Protein AF-J9FMT2-F1 (afdb_monomer_lite)

Radius of gyration: 14.04 Å; chains: 1; bounding box: 33×30×41 Å

Structure (mmCIF, N/CA/C/O backbone):
data_AF-J9FMT2-F1
#
_entry.id   AF-J9FMT2-F1
#
loop_
_atom_site.group_PDB
_atom_site.id
_atom_site.type_symbol
_atom_site.label_atom_id
_atom_site.label_alt_id
_atom_site.label_comp_id
_atom_site.label_asym_id
_atom_site.label_entity_id
_atom_site.label_seq_id
_atom_site.pdbx_PDB_ins_code
_atom_site.Cartn_x
_atom_site.Cartn_y
_atom_site.Cartn_z
_atom_site.occupancy
_atom_site.B_iso_or_equiv
_atom_site.auth_seq_id
_atom_site.auth_comp_id
_atom_site.auth_asym_id
_atom_site.auth_atom_id
_atom_site.pdbx_PDB_model_num
ATOM 1 N N . MET A 1 1 ? -3.637 10.161 -4.358 1.00 80.00 1 MET A N 1
ATOM 2 C CA . MET A 1 1 ? -4.781 9.265 -4.064 1.00 80.00 1 MET A CA 1
ATOM 3 C C . MET A 1 1 ? -5.706 9.170 -5.275 1.00 80.00 1 MET A C 1
ATOM 5 O O . MET A 1 1 ? -6.105 10.208 -5.791 1.00 80.00 1 MET A O 1
ATOM 9 N N . THR A 1 2 ? -6.035 7.961 -5.744 1.00 90.62 2 THR A N 1
ATOM 10 C CA . THR A 1 2 ? -7.078 7.757 -6.772 1.00 90.62 2 THR A CA 1
ATOM 11 C C . THR A 1 2 ? -8.428 7.502 -6.098 1.00 90.62 2 THR A C 1
ATOM 13 O O . THR A 1 2 ? -8.467 6.961 -4.995 1.00 90.62 2 THR A O 1
ATOM 16 N N . ARG A 1 3 ? -9.546 7.816 -6.768 1.00 93.19 3 ARG A N 1
ATOM 17 C CA . ARG A 1 3 ? -10.895 7.554 -6.229 1.00 93.19 3 ARG A CA 1
ATOM 18 C C . ARG A 1 3 ? -11.123 6.075 -5.891 1.00 93.19 3 ARG A C 1
ATOM 20 O O . ARG A 1 3 ? -11.743 5.758 -4.886 1.00 93.19 3 ARG A O 1
ATOM 27 N N . LYS A 1 4 ? -10.588 5.166 -6.714 1.00 94.00 4 LYS A N 1
ATOM 28 C CA . LYS A 1 4 ? -10.696 3.718 -6.488 1.00 94.00 4 LYS A CA 1
ATOM 29 C C . LYS A 1 4 ? -9.999 3.294 -5.193 1.00 94.00 4 LYS A C 1
ATOM 31 O O . LYS A 1 4 ? -10.532 2.466 -4.464 1.00 94.00 4 LYS A O 1
ATOM 36 N N . LEU A 1 5 ? -8.817 3.848 -4.920 1.00 94.38 5 LEU A N 1
ATOM 37 C CA . LEU A 1 5 ? -8.079 3.553 -3.694 1.00 94.38 5 LEU A CA 1
ATOM 38 C C . LEU A 1 5 ? -8.783 4.145 -2.467 1.00 94.38 5 LEU A C 1
ATOM 40 O O . LEU A 1 5 ? -8.926 3.455 -1.465 1.00 94.38 5 LEU A O 1
ATOM 44 N N . GLU A 1 6 ? -9.301 5.369 -2.571 1.00 95.00 6 GLU A N 1
ATOM 45 C CA . GLU A 1 6 ? -10.113 5.991 -1.516 1.00 95.00 6 GLU A CA 1
ATOM 46 C C . GLU A 1 6 ? -11.350 5.143 -1.172 1.00 95.00 6 GLU A C 1
ATOM 48 O O . GLU A 1 6 ? -11.612 4.858 -0.006 1.00 95.00 6 GLU A O 1
ATOM 53 N N . GLU A 1 7 ? -12.081 4.668 -2.184 1.00 96.44 7 GLU A N 1
ATOM 54 C CA . GLU A 1 7 ? -13.232 3.780 -1.992 1.00 96.44 7 GLU A CA 1
ATOM 55 C C . GLU A 1 7 ? -12.826 2.425 -1.386 1.00 96.44 7 GLU A C 1
ATOM 57 O O . GLU A 1 7 ? -13.542 1.901 -0.533 1.00 96.44 7 GLU A O 1
ATOM 62 N N . ALA A 1 8 ? -11.674 1.867 -1.774 1.00 96.56 8 ALA A N 1
ATOM 63 C CA . ALA A 1 8 ? -11.178 0.596 -1.242 1.00 96.56 8 ALA A CA 1
ATOM 64 C C . ALA A 1 8 ? -10.786 0.678 0.244 1.00 96.56 8 ALA A C 1
ATOM 66 O O . ALA A 1 8 ? -11.017 -0.285 0.986 1.00 96.56 8 ALA A O 1
ATOM 67 N N . LEU A 1 9 ? -10.225 1.817 0.661 1.00 97.19 9 LEU A N 1
ATOM 68 C CA . LEU A 1 9 ? -9.806 2.107 2.036 1.00 97.19 9 LEU A CA 1
ATOM 69 C C . LEU A 1 9 ? -10.946 2.638 2.914 1.00 97.19 9 LEU A C 1
ATOM 71 O O . LEU A 1 9 ? -10.803 2.727 4.132 1.00 97.19 9 LEU A O 1
ATOM 75 N N . LYS A 1 10 ? -12.107 2.961 2.336 1.00 96.62 10 LYS A N 1
ATOM 76 C CA . LYS A 1 10 ? -13.270 3.416 3.101 1.00 96.62 10 LYS A CA 1
ATOM 77 C C . LYS A 1 10 ? -13.685 2.360 4.132 1.00 96.62 10 LYS A C 1
ATOM 79 O O . LYS A 1 10 ? -14.045 1.241 3.776 1.00 96.62 10 LYS A O 1
ATOM 84 N N . GLY A 1 11 ? -13.677 2.746 5.408 1.00 96.81 11 GLY A N 1
ATOM 85 C CA . GLY A 1 11 ? -13.966 1.843 6.530 1.00 96.81 11 GLY A CA 1
ATOM 86 C C . GLY A 1 11 ? -12.754 1.059 7.046 1.00 96.81 11 GLY A C 1
ATOM 87 O O . GLY A 1 11 ? -12.925 0.238 7.941 1.00 96.81 11 GLY A O 1
ATOM 88 N N . TYR A 1 12 ? -11.559 1.338 6.519 1.00 98.06 12 TYR A N 1
ATOM 89 C CA . TYR A 1 12 ? -10.285 0.763 6.951 1.00 98.06 12 TYR A CA 1
ATOM 90 C C . TYR A 1 12 ? -9.271 1.868 7.317 1.00 98.06 12 TYR A C 1
ATOM 92 O O . TYR A 1 12 ? -8.204 1.938 6.697 1.00 98.06 12 TYR A O 1
ATOM 100 N N . PRO A 1 13 ? -9.596 2.769 8.273 1.00 97.94 13 PRO A N 1
ATOM 101 C CA . PRO A 1 13 ? -8.616 3.727 8.785 1.00 97.94 13 PRO A CA 1
ATOM 102 C C . PRO A 1 13 ? -7.469 2.998 9.500 1.00 97.94 13 PRO A C 1
ATOM 104 O O . PRO A 1 13 ? -7.565 1.795 9.772 1.00 97.94 13 PRO A O 1
ATOM 107 N N . LEU A 1 14 ? -6.393 3.724 9.813 1.00 98.19 14 LEU A N 1
ATOM 108 C CA . LEU A 1 14 ? -5.273 3.167 10.574 1.00 98.19 14 LEU A CA 1
ATOM 109 C C . LEU A 1 14 ? -5.767 2.560 11.899 1.00 98.19 14 LEU A C 1
ATOM 111 O O . LEU A 1 14 ? -6.675 3.099 12.538 1.00 98.19 14 LEU A O 1
ATOM 115 N N . TYR A 1 15 ? -5.184 1.424 12.281 1.00 97.44 15 TYR A N 1
ATOM 116 C CA . TYR A 1 15 ? -5.512 0.619 13.465 1.00 97.44 15 TYR A CA 1
ATOM 117 C C . TYR A 1 15 ? -6.896 -0.067 13.445 1.00 97.44 15 TYR A C 1
ATOM 119 O O . TYR A 1 15 ? -7.290 -0.719 14.415 1.00 97.44 15 TYR A O 1
ATOM 127 N N . SER A 1 16 ? -7.675 0.034 12.361 1.00 97.88 16 SER A N 1
ATOM 128 C CA . SER A 1 16 ? -9.002 -0.607 12.247 1.00 97.88 16 SER A CA 1
ATOM 129 C C . SER A 1 16 ? -8.976 -2.141 12.165 1.00 97.88 16 SER A C 1
ATOM 131 O O . SER A 1 16 ? -10.021 -2.805 12.254 1.00 97.88 16 SER A O 1
ATOM 133 N N . GLN A 1 17 ? -7.805 -2.726 11.944 1.00 97.44 17 GLN A N 1
ATOM 134 C CA . GLN A 1 17 ? -7.562 -4.152 11.782 1.00 97.44 17 GLN A CA 1
ATOM 135 C C . GLN A 1 17 ? -6.620 -4.724 12.847 1.00 97.44 17 GLN A C 1
ATOM 137 O O . GLN A 1 17 ? -6.337 -5.926 12.814 1.00 97.44 17 GLN A O 1
ATOM 142 N N . ASP A 1 18 ? -6.214 -3.919 13.829 1.00 95.56 18 ASP A N 1
ATOM 143 C CA . ASP A 1 18 ? -5.418 -4.369 14.968 1.00 95.56 18 ASP A CA 1
ATOM 144 C C . ASP A 1 18 ? -6.091 -5.535 15.700 1.00 95.56 18 ASP A C 1
ATOM 146 O O . ASP A 1 18 ? -7.303 -5.571 15.924 1.00 95.56 18 ASP A O 1
ATOM 150 N N . GLY A 1 19 ? -5.289 -6.541 16.048 1.00 94.62 19 GLY A N 1
ATOM 151 C CA . GLY A 1 19 ? -5.762 -7.740 16.739 1.00 94.62 19 GLY A CA 1
ATOM 152 C C . GLY A 1 19 ? -6.555 -8.729 15.875 1.00 94.62 19 GLY A C 1
ATOM 153 O O . GLY A 1 19 ? -6.843 -9.823 16.354 1.00 94.62 19 GLY A O 1
ATOM 154 N N . LYS A 1 20 ? -6.858 -8.422 14.602 1.00 95.25 20 LYS A N 1
ATOM 155 C CA . LYS A 1 20 ? -7.544 -9.369 13.697 1.00 95.25 20 LYS A CA 1
ATOM 156 C C . LYS A 1 20 ? -6.647 -10.513 13.227 1.00 95.25 20 LYS A C 1
ATOM 158 O O . LYS A 1 20 ? -7.146 -11.559 12.819 1.00 95.25 20 LYS A O 1
ATOM 163 N N . GLY A 1 21 ? -5.325 -10.342 13.272 1.00 90.44 21 GLY A N 1
ATOM 164 C CA . GLY A 1 21 ? -4.371 -11.367 12.851 1.00 90.44 21 GLY A CA 1
ATOM 165 C C . GLY A 1 21 ? -4.664 -11.861 11.431 1.00 90.44 21 GLY A C 1
ATOM 166 O O . GLY A 1 21 ? -4.617 -11.090 10.479 1.00 90.44 21 GLY A O 1
ATOM 167 N N . LYS A 1 22 ? -5.000 -13.149 11.289 1.00 89.44 22 LYS A N 1
ATOM 168 C CA . LYS A 1 22 ? -5.304 -13.769 9.986 1.00 89.44 22 LYS A CA 1
ATOM 169 C C . LYS A 1 22 ? -6.623 -13.304 9.359 1.00 89.44 22 LYS A C 1
ATOM 171 O O . LYS A 1 22 ? -6.808 -13.517 8.166 1.00 89.44 22 LYS A O 1
ATOM 176 N N . ASP A 1 23 ? -7.502 -12.671 10.133 1.00 95.31 23 ASP A N 1
ATOM 177 C CA . ASP A 1 23 ? -8.781 -12.139 9.650 1.00 95.31 23 ASP A CA 1
ATOM 178 C C . ASP A 1 23 ? -8.654 -1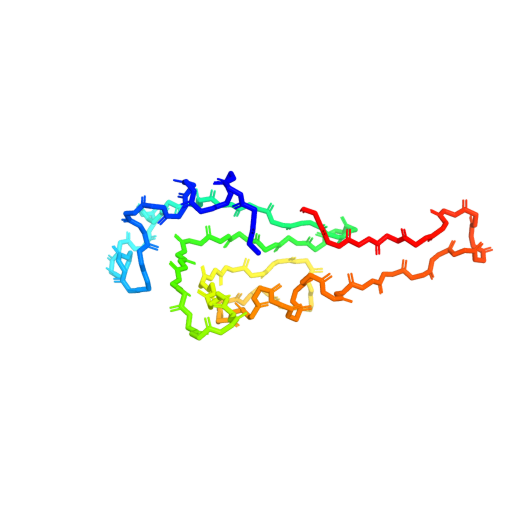0.706 9.097 1.00 95.31 23 ASP A C 1
ATOM 180 O O . ASP A 1 23 ? -9.645 -10.113 8.662 1.00 95.31 23 ASP A O 1
ATOM 184 N N . ALA A 1 24 ? -7.448 -10.123 9.110 1.00 96.06 24 ALA A N 1
ATOM 185 C CA . ALA A 1 24 ? -7.187 -8.844 8.462 1.00 96.06 24 ALA A CA 1
ATOM 186 C C . ALA A 1 24 ? -7.374 -8.955 6.939 1.00 96.06 24 ALA A C 1
ATOM 188 O O . ALA A 1 24 ? -6.976 -9.927 6.296 1.00 96.06 24 ALA A O 1
ATOM 189 N N . VAL A 1 25 ? -7.984 -7.932 6.346 1.00 96.56 25 VAL A N 1
ATOM 190 C CA . VAL A 1 25 ? -8.379 -7.912 4.938 1.00 96.56 25 VAL A CA 1
ATOM 191 C C . VAL A 1 25 ? -7.471 -6.969 4.161 1.00 96.56 25 VAL A C 1
ATOM 193 O O . VAL A 1 25 ? -7.399 -5.777 4.459 1.00 96.56 25 VAL A O 1
ATOM 196 N N . CYS A 1 26 ? -6.833 -7.484 3.110 1.00 97.62 26 CYS A N 1
ATOM 197 C CA . CYS A 1 26 ? -6.114 -6.664 2.137 1.00 97.62 26 CYS A CA 1
ATOM 198 C C . CYS A 1 26 ? -7.095 -5.845 1.284 1.00 97.62 26 CYS A C 1
ATOM 200 O O . CYS A 1 26 ? -8.079 -6.367 0.757 1.00 97.62 26 CYS A O 1
ATOM 202 N N . ARG A 1 27 ? -6.829 -4.543 1.172 1.00 97.94 27 ARG A N 1
ATOM 203 C CA . ARG A 1 27 ? -7.686 -3.543 0.522 1.00 97.94 27 ARG A CA 1
ATOM 204 C C . ARG A 1 27 ? -7.147 -3.081 -0.821 1.00 97.94 27 ARG A C 1
ATOM 206 O O . ARG A 1 27 ? -7.931 -2.776 -1.716 1.00 97.94 27 ARG A O 1
ATOM 213 N N . ALA A 1 28 ? -5.829 -3.054 -0.973 1.00 97.50 28 ALA A N 1
ATOM 214 C CA . ALA A 1 28 ? -5.167 -2.711 -2.221 1.00 97.50 28 ALA A CA 1
ATOM 215 C C . ALA A 1 28 ? -3.830 -3.445 -2.338 1.00 97.50 28 ALA A C 1
ATOM 217 O O . ALA A 1 28 ? -3.224 -3.811 -1.335 1.00 97.50 28 ALA A O 1
ATOM 218 N N . ILE A 1 29 ? -3.374 -3.640 -3.573 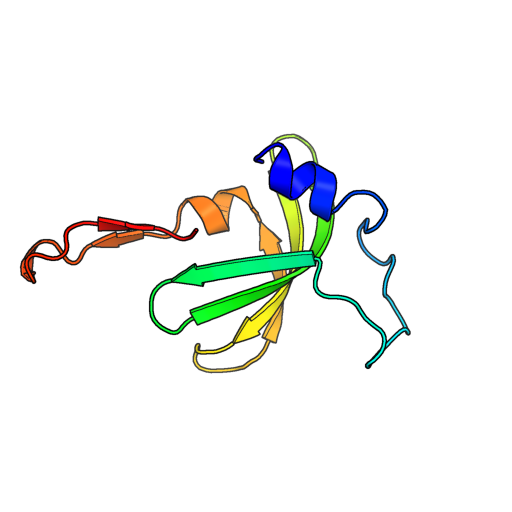1.00 97.62 29 ILE A N 1
ATOM 219 C CA . ILE A 1 29 ? -2.056 -4.196 -3.864 1.00 97.62 29 ILE A CA 1
ATOM 220 C C . ILE A 1 29 ? -1.364 -3.231 -4.808 1.00 97.62 29 ILE A C 1
ATOM 222 O O . ILE A 1 29 ? -1.921 -2.921 -5.859 1.00 97.62 29 ILE A O 1
ATOM 226 N N . PHE A 1 30 ? -0.161 -2.811 -4.434 1.00 97.25 30 PHE A N 1
ATOM 227 C CA . PHE A 1 30 ? 0.746 -2.104 -5.325 1.00 97.25 30 PHE A CA 1
ATOM 228 C C . PHE A 1 30 ? 1.859 -3.030 -5.794 1.00 97.25 30 PHE A C 1
ATOM 230 O O . PHE A 1 30 ? 2.316 -3.901 -5.044 1.00 97.25 30 PHE A O 1
ATOM 237 N N . ALA A 1 31 ? 2.304 -2.844 -7.033 1.00 96.25 31 ALA A N 1
ATOM 2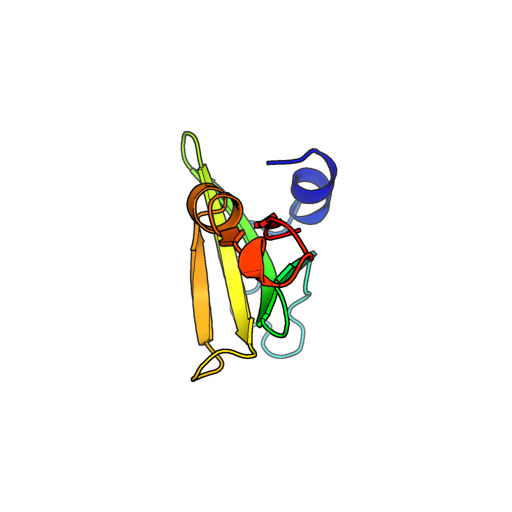38 C CA . ALA A 1 31 ? 3.284 -3.727 -7.649 1.00 96.25 31 ALA A CA 1
ATOM 239 C C . ALA A 1 31 ? 4.378 -2.980 -8.417 1.00 96.25 31 ALA A C 1
ATOM 241 O O . ALA A 1 31 ? 4.102 -2.064 -9.189 1.00 96.25 31 ALA A O 1
ATOM 242 N N . LEU A 1 32 ? 5.617 -3.464 -8.279 1.00 95.50 32 LEU A N 1
ATOM 243 C CA . LEU A 1 32 ? 6.741 -3.113 -9.146 1.00 95.50 32 LEU A CA 1
ATOM 244 C C . LEU A 1 32 ? 7.692 -4.308 -9.283 1.00 95.50 32 LEU A C 1
ATOM 246 O O . LEU A 1 32 ? 8.232 -4.803 -8.297 1.00 95.50 32 LEU A O 1
ATOM 250 N N . GLY A 1 33 ? 7.878 -4.826 -10.500 1.00 91.88 33 GLY A N 1
ATOM 251 C CA . GLY A 1 33 ? 8.700 -6.024 -10.718 1.00 91.88 33 GLY A CA 1
ATOM 252 C C . GLY A 1 33 ? 8.161 -7.230 -9.940 1.00 91.88 33 GLY A C 1
ATOM 253 O O . GLY A 1 33 ? 7.011 -7.615 -10.151 1.00 91.88 33 GLY A O 1
ATOM 254 N N . GLY A 1 34 ? 8.958 -7.803 -9.032 1.00 93.25 34 GLY A N 1
ATOM 255 C CA . GLY A 1 34 ? 8.538 -8.855 -8.090 1.00 93.25 34 GLY A CA 1
ATOM 256 C C . GLY A 1 34 ? 8.027 -8.347 -6.733 1.00 93.25 34 GLY A C 1
ATOM 257 O O . GLY A 1 34 ? 7.438 -9.122 -5.989 1.00 93.25 34 GLY A O 1
ATOM 258 N N . VAL A 1 35 ? 8.200 -7.056 -6.432 1.00 96.56 35 VAL A N 1
ATOM 259 C CA . VAL A 1 35 ? 7.874 -6.459 -5.127 1.00 96.56 35 VAL A CA 1
ATOM 260 C C . VAL A 1 35 ? 6.387 -6.158 -5.031 1.00 96.56 35 VAL A C 1
ATOM 262 O O . VAL A 1 35 ? 5.814 -5.580 -5.964 1.00 96.56 35 VAL A O 1
ATOM 265 N N . ARG A 1 36 ? 5.750 -6.538 -3.923 1.00 97.81 36 ARG A N 1
ATOM 266 C CA . ARG A 1 36 ? 4.322 -6.290 -3.682 1.00 97.81 36 ARG A CA 1
ATOM 267 C C . ARG A 1 36 ? 4.112 -5.630 -2.333 1.00 97.81 36 ARG A C 1
ATOM 269 O O . ARG A 1 36 ? 4.629 -6.118 -1.338 1.00 97.81 36 ARG A O 1
ATOM 276 N N . TRP A 1 37 ? 3.301 -4.577 -2.314 1.00 98.12 37 TRP A N 1
ATOM 277 C CA . TRP A 1 37 ? 2.789 -3.971 -1.087 1.00 98.12 37 TRP A CA 1
ATOM 278 C C . TRP A 1 37 ? 1.313 -4.324 -0.954 1.00 98.12 37 TRP A C 1
ATOM 280 O O . TRP A 1 37 ? 0.490 -3.866 -1.749 1.00 98.12 37 TRP A O 1
ATOM 290 N N . PHE A 1 38 ? 0.980 -5.149 0.03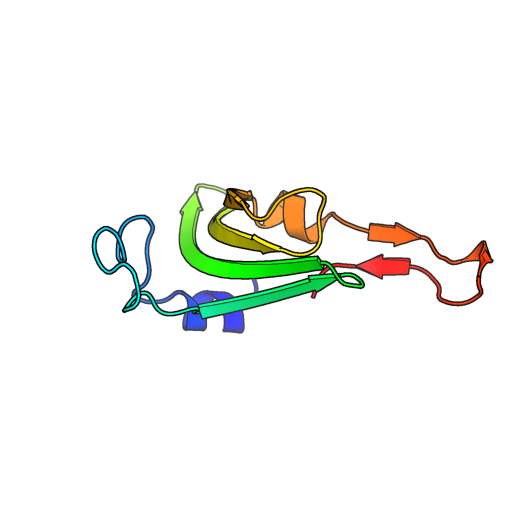2 1.00 97.81 38 PHE A N 1
ATOM 291 C CA . PHE A 1 38 ? -0.393 -5.499 0.378 1.00 97.81 38 PHE A CA 1
ATOM 292 C C . PHE A 1 38 ? -0.887 -4.536 1.450 1.00 97.81 38 PHE A C 1
ATOM 294 O O . PHE A 1 38 ? -0.494 -4.619 2.612 1.00 97.81 38 PHE A O 1
ATOM 301 N N . ILE A 1 39 ? -1.754 -3.613 1.051 1.00 98.31 39 ILE A N 1
ATOM 302 C CA . ILE A 1 39 ? -2.268 -2.557 1.918 1.00 98.31 39 ILE A CA 1
ATOM 303 C C . ILE A 1 39 ? -3.472 -3.072 2.689 1.00 98.31 39 ILE A C 1
ATOM 305 O O . ILE A 1 39 ? -4.407 -3.618 2.098 1.00 98.31 39 ILE A O 1
ATOM 309 N N . LEU A 1 40 ? -3.448 -2.881 4.000 1.00 98.19 40 LEU A N 1
ATOM 310 C CA . LEU A 1 40 ? -4.516 -3.244 4.925 1.00 98.19 40 LEU A CA 1
ATOM 311 C C . LEU A 1 40 ? -5.360 -2.022 5.285 1.00 98.19 40 LEU A C 1
ATOM 313 O O . LEU A 1 40 ? -6.581 -2.113 5.365 1.00 98.19 40 LEU A O 1
ATOM 317 N N . GLU A 1 41 ? -4.721 -0.880 5.496 1.00 98.56 41 GLU A N 1
ATOM 318 C CA . GLU A 1 41 ? -5.366 0.315 6.035 1.00 98.56 41 GLU A CA 1
ATOM 319 C C . GLU A 1 41 ? -4.788 1.563 5.390 1.00 98.56 41 GLU A C 1
ATOM 321 O O . GLU A 1 41 ? -3.696 1.539 4.812 1.00 98.56 41 GLU A O 1
ATOM 326 N N . GLY A 1 42 ? -5.506 2.671 5.517 1.00 98.06 42 GLY A N 1
ATOM 327 C CA . GLY A 1 42 ? -4.932 3.961 5.198 1.00 98.06 42 GLY A CA 1
ATOM 328 C C . GLY A 1 42 ? -5.779 5.124 5.668 1.00 98.06 42 GLY A C 1
ATOM 329 O O . GLY A 1 42 ? -7.008 5.058 5.704 1.00 98.06 42 GLY A O 1
ATOM 330 N N . GLU A 1 43 ? -5.099 6.210 6.000 1.00 97.25 43 GLU A N 1
ATOM 331 C CA . GLU A 1 43 ? -5.709 7.443 6.465 1.00 97.25 43 GLU A CA 1
ATOM 332 C C . GLU A 1 43 ? -5.023 8.649 5.827 1.00 97.25 43 GLU A C 1
ATOM 334 O O . GLU A 1 43 ? -3.833 8.640 5.505 1.00 97.25 43 GLU A O 1
ATOM 339 N N . LYS A 1 44 ? -5.810 9.693 5.567 1.00 95.81 44 LYS A N 1
ATOM 340 C CA . LYS A 1 44 ? -5.295 10.922 4.976 1.00 95.81 44 LYS A CA 1
ATOM 341 C C . LYS A 1 44 ? -4.662 11.784 6.063 1.00 95.81 44 LYS A C 1
ATOM 343 O O . LYS A 1 44 ? -5.352 12.214 6.982 1.00 95.81 44 LYS A O 1
ATOM 348 N N . GLU A 1 45 ? -3.399 12.137 5.871 1.00 95.56 45 GLU A N 1
ATOM 349 C CA . GLU A 1 45 ? -2.649 13.025 6.754 1.00 95.56 45 GLU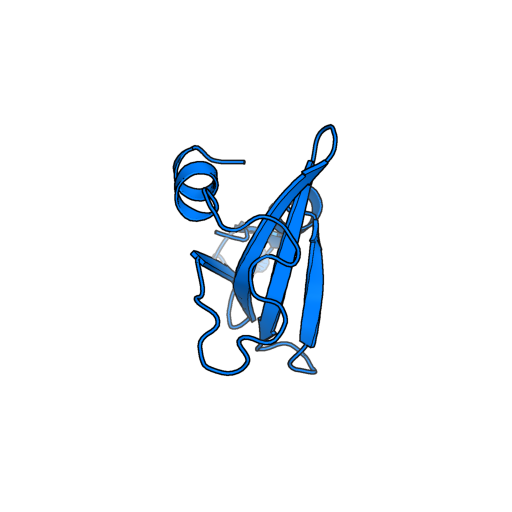 A CA 1
ATOM 350 C C . GLU A 1 45 ? -2.137 14.221 5.943 1.00 95.56 45 GLU A C 1
ATOM 352 O O . GLU A 1 45 ? -1.190 14.131 5.162 1.00 95.56 45 GLU A O 1
ATOM 357 N N . GLY A 1 46 ? -2.823 15.361 6.067 1.00 94.94 46 GLY A N 1
ATOM 358 C CA . GLY A 1 46 ? -2.490 16.572 5.314 1.00 94.94 46 GLY A CA 1
ATOM 359 C C . GLY A 1 46 ? -2.569 16.376 3.794 1.00 94.94 46 GLY A C 1
ATOM 360 O O . GLY A 1 46 ? -3.653 16.183 3.230 1.00 94.94 46 GLY A O 1
ATOM 361 N N . ASN A 1 47 ? -1.418 16.486 3.124 1.00 95.56 47 ASN A N 1
ATOM 362 C CA . ASN A 1 47 ? -1.264 16.305 1.678 1.00 95.56 47 ASN A CA 1
ATOM 363 C C . ASN A 1 47 ? -0.848 14.878 1.274 1.00 95.56 47 ASN A C 1
ATOM 365 O O . ASN A 1 47 ? -0.631 14.636 0.086 1.00 95.56 47 ASN A O 1
ATOM 369 N N . ASP A 1 48 ? -0.745 13.952 2.225 1.00 97.19 48 ASP A N 1
ATOM 370 C CA . ASP A 1 48 ? -0.398 12.556 1.981 1.00 97.19 48 ASP A CA 1
ATOM 371 C C . ASP A 1 48 ? -1.515 11.609 2.442 1.00 97.19 48 ASP A C 1
ATOM 373 O O . ASP A 1 48 ? -2.514 12.000 3.053 1.00 97.19 48 ASP A O 1
ATOM 377 N N . THR A 1 49 ? -1.383 10.338 2.091 1.00 97.31 49 THR A N 1
ATOM 378 C CA . THR A 1 49 ? -2.123 9.249 2.716 1.00 97.31 49 THR A CA 1
ATOM 379 C C . THR A 1 49 ? -1.114 8.268 3.269 1.00 97.31 49 THR A C 1
ATOM 381 O O . THR A 1 49 ? -0.348 7.678 2.507 1.00 97.31 49 THR A O 1
ATOM 384 N N . ILE A 1 50 ? -1.143 8.093 4.583 1.00 98.25 50 ILE A N 1
ATOM 385 C CA . ILE A 1 50 ? -0.355 7.071 5.247 1.00 98.25 50 ILE A CA 1
ATOM 386 C C . ILE A 1 50 ? -1.116 5.762 5.131 1.00 98.25 50 ILE A C 1
ATOM 388 O O . ILE A 1 50 ? -2.301 5.676 5.450 1.00 98.25 50 ILE A O 1
ATOM 392 N N . LEU A 1 51 ? -0.434 4.753 4.612 1.00 98.38 51 LEU A N 1
ATOM 393 C CA . LEU A 1 51 ? -0.942 3.404 4.458 1.00 98.38 51 LEU A CA 1
ATOM 394 C C . LEU A 1 51 ? -0.270 2.504 5.487 1.00 98.38 51 LEU A C 1
ATOM 396 O O . LEU A 1 51 ? 0.889 2.721 5.830 1.00 98.38 51 LEU A O 1
ATOM 400 N N . PHE A 1 52 ? -0.961 1.456 5.912 1.00 98.31 52 PHE A N 1
ATOM 401 C CA . PHE A 1 52 ? -0.355 0.363 6.662 1.00 98.31 52 PHE A CA 1
ATOM 402 C C . PHE A 1 52 ? -0.531 -0.941 5.890 1.00 98.31 52 PHE A C 1
ATOM 404 O O . PHE A 1 52 ? -1.603 -1.219 5.338 1.00 98.31 52 PHE A O 1
ATOM 411 N N . GLY A 1 53 ? 0.529 -1.740 5.811 1.00 97.50 53 GLY A N 1
ATOM 412 C CA . GLY A 1 53 ? 0.525 -2.973 5.037 1.00 97.50 53 GLY A CA 1
ATOM 413 C C . GLY A 1 53 ? 1.808 -3.773 5.182 1.00 97.50 53 GLY A C 1
ATOM 414 O O . GLY A 1 53 ? 2.686 -3.413 5.959 1.00 97.50 53 GLY A O 1
ATOM 415 N N . ILE A 1 54 ? 1.900 -4.857 4.414 1.00 96.81 54 ILE A N 1
ATOM 416 C CA . ILE A 1 54 ? 3.097 -5.698 4.315 1.00 96.81 54 ILE A CA 1
ATOM 417 C C . ILE A 1 54 ? 3.735 -5.549 2.936 1.00 96.81 54 ILE A C 1
ATOM 419 O O . ILE A 1 54 ? 3.044 -5.634 1.915 1.00 96.81 54 ILE A O 1
ATOM 423 N N . VAL A 1 55 ? 5.049 -5.342 2.901 1.00 97.19 55 VAL A N 1
ATOM 424 C CA . VAL A 1 55 ? 5.856 -5.455 1.685 1.00 97.19 55 VAL A CA 1
ATOM 425 C C . VAL A 1 55 ? 6.500 -6.835 1.621 1.00 97.19 55 VAL A C 1
ATOM 427 O O . VAL A 1 55 ? 6.988 -7.339 2.626 1.00 97.19 55 VAL A O 1
ATOM 430 N N . VAL A 1 56 ? 6.492 -7.442 0.436 1.00 97.56 56 VAL A N 1
ATOM 431 C CA . VAL A 1 56 ? 7.170 -8.715 0.156 1.00 97.56 56 VAL A CA 1
ATOM 432 C C . VAL A 1 56 ? 7.959 -8.633 -1.145 1.00 97.56 56 VAL A C 1
ATOM 434 O O . VAL A 1 56 ? 7.656 -7.819 -2.027 1.00 97.56 56 VAL A O 1
ATOM 437 N N . GLY A 1 57 ? 8.945 -9.516 -1.296 1.00 94.81 57 GLY A N 1
ATOM 438 C CA . GLY A 1 57 ? 9.806 -9.566 -2.484 1.00 94.81 57 GLY A CA 1
ATOM 439 C C . GLY A 1 57 ? 10.985 -8.586 -2.449 1.00 94.81 57 GLY A C 1
ATOM 440 O O . GLY A 1 57 ? 11.626 -8.376 -3.480 1.00 94.81 57 GLY A O 1
ATOM 441 N N . LEU A 1 58 ? 11.261 -7.999 -1.279 1.00 91.50 58 LEU A N 1
ATOM 442 C CA . LEU A 1 58 ? 12.529 -7.345 -0.939 1.00 91.50 58 LEU A CA 1
ATOM 443 C C . LEU A 1 58 ? 13.429 -8.332 -0.167 1.00 91.50 58 LEU A C 1
ATOM 445 O O . LEU A 1 58 ? 13.231 -9.542 -0.255 1.00 91.50 58 LEU A O 1
ATOM 449 N N . LEU A 1 59 ? 14.449 -7.835 0.542 1.00 92.25 59 LEU A N 1
ATOM 450 C CA . LEU A 1 59 ? 15.327 -8.676 1.369 1.00 92.25 59 LEU A CA 1
ATOM 451 C C . LEU A 1 59 ? 14.565 -9.384 2.496 1.00 92.25 59 LEU A C 1
ATOM 453 O O . LEU A 1 59 ? 14.883 -10.526 2.815 1.00 92.25 59 LEU A O 1
ATOM 457 N N . GLU A 1 60 ? 13.564 -8.714 3.065 1.00 93.12 60 GLU A N 1
ATOM 458 C CA . GLU A 1 60 ? 12.718 -9.225 4.139 1.00 93.12 60 GLU A CA 1
ATOM 459 C C . GLU A 1 60 ? 11.253 -8.871 3.861 1.00 93.12 60 GLU A C 1
ATOM 461 O O . GLU A 1 60 ? 10.956 -7.886 3.175 1.00 93.12 60 GLU A O 1
ATOM 466 N N . ASP A 1 61 ? 10.352 -9.695 4.393 1.00 95.94 61 ASP A N 1
ATOM 467 C CA . ASP A 1 61 ? 8.922 -9.409 4.408 1.00 95.94 61 ASP A CA 1
ATOM 468 C C . ASP A 1 61 ? 8.611 -8.575 5.657 1.00 95.94 61 ASP A C 1
ATOM 470 O O . ASP A 1 61 ? 8.858 -9.021 6.780 1.00 95.94 61 ASP A O 1
ATOM 474 N N . GLU A 1 62 ? 8.067 -7.371 5.479 1.00 96.06 62 GLU A N 1
ATOM 475 C CA . GLU A 1 62 ? 7.954 -6.391 6.566 1.00 96.06 62 GLU A CA 1
ATOM 476 C C . GLU A 1 62 ? 6.578 -5.723 6.601 1.00 96.06 62 GLU A C 1
ATOM 478 O O . GLU A 1 62 ? 6.076 -5.241 5.584 1.00 96.06 62 GLU A O 1
ATOM 483 N N . TYR A 1 63 ? 5.979 -5.668 7.796 1.00 96.00 63 TYR A N 1
ATOM 484 C CA . TYR A 1 63 ? 4.833 -4.802 8.070 1.00 96.00 63 TYR A CA 1
ATOM 485 C C . TYR A 1 63 ? 5.314 -3.399 8.414 1.00 96.00 63 TYR A C 1
ATOM 487 O O . TYR A 1 63 ? 6.156 -3.235 9.293 1.00 96.00 63 TYR A O 1
ATOM 495 N N . GLY A 1 64 ? 4.721 -2.385 7.794 1.00 96.62 64 GLY A N 1
ATOM 496 C CA . GLY A 1 64 ? 5.126 -1.012 8.044 1.00 96.62 64 GLY A CA 1
ATOM 497 C C . GLY A 1 64 ? 4.142 0.026 7.537 1.00 96.62 64 GLY A C 1
ATOM 498 O O . GLY A 1 64 ? 3.181 -0.266 6.817 1.00 96.62 64 GLY A O 1
ATOM 499 N N . TYR A 1 65 ? 4.418 1.263 7.939 1.00 98.00 65 TYR A N 1
ATOM 500 C CA . TYR A 1 65 ? 3.754 2.444 7.414 1.00 98.00 65 TYR A CA 1
ATOM 501 C C . TYR A 1 65 ? 4.399 2.863 6.100 1.00 98.00 65 TYR A C 1
ATOM 503 O O . TYR A 1 65 ? 5.619 2.829 5.951 1.00 98.00 65 TYR A O 1
ATOM 511 N N . ILE A 1 66 ? 3.568 3.257 5.143 1.00 97.81 66 ILE A N 1
ATOM 512 C CA . ILE A 1 66 ? 3.984 3.583 3.785 1.00 97.81 66 ILE A CA 1
ATOM 513 C C . ILE A 1 66 ? 3.357 4.925 3.412 1.00 97.81 66 ILE A C 1
ATOM 515 O O . ILE A 1 66 ? 2.132 5.060 3.409 1.00 97.81 66 ILE A O 1
ATOM 519 N N . SER A 1 67 ? 4.183 5.909 3.059 1.00 97.94 67 SER A N 1
ATOM 520 C CA . SER A 1 67 ? 3.705 7.137 2.419 1.00 97.94 67 SER A CA 1
ATOM 521 C C . SER A 1 67 ? 3.222 6.817 1.004 1.00 97.94 67 SER A C 1
ATOM 523 O O . SER A 1 67 ? 3.974 6.279 0.186 1.00 97.94 67 SER A O 1
ATOM 525 N N . LEU A 1 68 ? 1.972 7.162 0.679 1.00 97.38 68 LEU A N 1
ATOM 526 C CA . LEU A 1 68 ? 1.462 6.996 -0.682 1.00 97.38 68 LEU A CA 1
ATOM 527 C C . LEU A 1 68 ? 2.213 7.898 -1.671 1.00 97.38 68 LEU A C 1
ATOM 529 O O . LEU A 1 68 ? 2.427 7.493 -2.817 1.00 97.38 68 LEU A O 1
ATOM 533 N N . ASN A 1 69 ? 2.608 9.103 -1.255 1.00 96.88 69 ASN A N 1
ATOM 534 C CA . ASN A 1 69 ? 3.393 10.012 -2.086 1.00 96.88 69 ASN A CA 1
ATOM 535 C C . ASN A 1 69 ? 4.777 9.433 -2.413 1.00 96.88 69 ASN A C 1
ATOM 537 O O . ASN A 1 69 ? 5.152 9.404 -3.587 1.00 96.88 69 ASN A O 1
ATOM 541 N N . GLU A 1 70 ? 5.505 8.921 -1.416 1.00 97.00 70 GLU A N 1
AT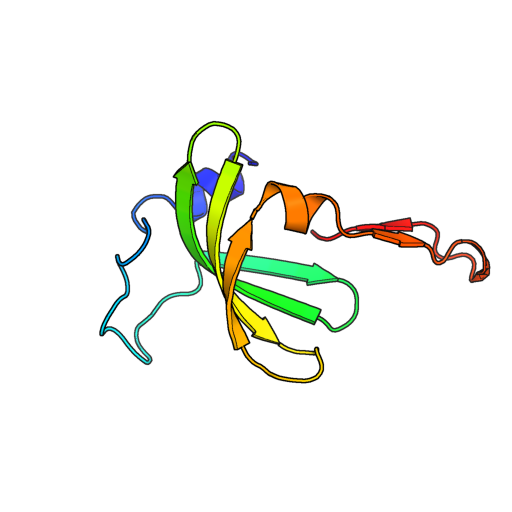OM 542 C CA . GLU A 1 70 ? 6.802 8.273 -1.644 1.00 97.00 70 GLU A CA 1
ATOM 543 C C . GLU A 1 70 ? 6.649 7.016 -2.501 1.00 97.00 70 GLU A C 1
ATOM 545 O O . GLU A 1 70 ? 7.349 6.880 -3.504 1.00 97.00 70 GLU A O 1
ATOM 550 N N . LEU A 1 71 ? 5.680 6.149 -2.189 1.00 96.50 71 LEU A N 1
ATOM 551 C CA . LEU A 1 71 ? 5.411 4.932 -2.959 1.00 96.50 71 LEU A CA 1
ATOM 552 C C . LEU A 1 71 ? 5.117 5.242 -4.435 1.00 96.50 71 LEU A C 1
ATOM 554 O O . LEU A 1 71 ? 5.623 4.564 -5.326 1.00 96.50 71 LEU A O 1
ATOM 558 N N . SER A 1 72 ? 4.344 6.298 -4.700 1.00 94.56 72 SER A N 1
ATOM 559 C CA . SER A 1 72 ? 4.016 6.744 -6.061 1.00 94.56 72 SER A CA 1
ATOM 560 C C . SER A 1 72 ? 5.216 7.341 -6.805 1.00 94.56 72 SER A C 1
ATOM 562 O O . SER A 1 72 ? 5.188 7.425 -8.030 1.00 94.56 72 SER A O 1
ATOM 564 N N . SER A 1 73 ? 6.256 7.773 -6.084 1.00 95.19 73 SER A N 1
ATOM 565 C CA . SER A 1 73 ? 7.479 8.330 -6.672 1.00 95.19 73 SER A CA 1
ATOM 566 C C . SER A 1 73 ? 8.501 7.266 -7.083 1.00 95.19 73 SER A C 1
ATOM 568 O O . SER A 1 73 ? 9.453 7.582 -7.795 1.00 95.19 73 SER A O 1
ATOM 570 N N . ILE A 1 74 ? 8.312 6.008 -6.661 1.00 94.81 74 ILE A N 1
ATOM 571 C CA . ILE A 1 74 ? 9.240 4.921 -6.974 1.00 94.81 74 ILE A CA 1
ATOM 572 C C . ILE A 1 74 ? 9.171 4.596 -8.471 1.00 94.81 74 ILE A C 1
ATOM 574 O O . ILE A 1 74 ? 8.126 4.217 -9.010 1.00 94.81 74 ILE A O 1
ATOM 578 N N . GLU A 1 75 ? 10.328 4.683 -9.122 1.00 94.12 75 GLU A N 1
ATOM 579 C CA . GLU A 1 75 ? 10.513 4.425 -10.545 1.00 94.12 75 GLU A CA 1
ATOM 580 C C . GLU A 1 75 ? 11.738 3.530 -10.778 1.00 94.12 75 GLU A C 1
ATOM 582 O O . GLU A 1 75 ? 12.800 3.729 -10.191 1.00 94.12 75 GLU A O 1
ATOM 587 N N . LEU A 1 76 ? 11.592 2.551 -11.668 1.00 94.00 76 LEU A N 1
ATOM 588 C CA . LEU A 1 76 ? 12.689 1.780 -12.242 1.00 94.00 76 LEU A CA 1
ATOM 589 C C . LEU A 1 76 ? 12.892 2.221 -13.688 1.00 94.00 76 LEU A C 1
ATOM 591 O O . LEU A 1 76 ? 12.034 1.983 -14.541 1.00 94.00 76 LEU A O 1
ATOM 595 N N . ASP A 1 77 ? 14.040 2.831 -13.969 1.00 95.25 77 ASP A N 1
ATOM 596 C CA . ASP A 1 77 ? 14.439 3.170 -15.331 1.00 95.25 77 ASP A CA 1
ATOM 597 C C . ASP A 1 77 ? 15.157 1.979 -15.978 1.00 95.25 77 ASP A C 1
ATOM 599 O O . ASP A 1 77 ? 16.282 1.636 -15.619 1.00 95.25 77 ASP A O 1
ATOM 603 N N . LEU A 1 78 ? 14.476 1.331 -16.922 1.00 95.25 78 LEU A N 1
ATOM 604 C CA . LEU A 1 78 ? 14.979 0.209 -17.717 1.00 95.25 78 LEU A CA 1
ATOM 605 C C . LEU A 1 78 ? 15.060 0.593 -19.200 1.00 95.25 78 LEU A C 1
ATOM 607 O O . LEU A 1 78 ? 14.897 -0.247 -20.095 1.00 95.25 78 LEU A O 1
ATOM 611 N N . THR A 1 79 ? 15.272 1.881 -19.482 1.00 96.94 79 THR A N 1
ATOM 612 C CA . THR A 1 79 ? 15.363 2.400 -20.851 1.00 96.94 79 THR A CA 1
ATOM 613 C C . THR A 1 79 ? 16.544 1.787 -21.605 1.00 96.94 79 THR A C 1
ATOM 615 O O . THR A 1 79 ? 16.403 1.464 -22.783 1.00 96.94 79 THR A O 1
ATOM 618 N N . ASP A 1 80 ? 17.667 1.513 -20.932 1.00 96.94 80 ASP A N 1
ATOM 619 C CA . ASP A 1 80 ? 18.831 0.828 -21.520 1.00 96.94 80 ASP A CA 1
ATOM 620 C C . ASP A 1 80 ? 18.523 -0.617 -21.956 1.00 96.94 80 ASP A C 1
ATOM 622 O O . ASP A 1 80 ? 19.199 -1.169 -22.824 1.00 96.94 80 ASP A O 1
ATOM 626 N N . LYS A 1 81 ? 17.484 -1.226 -21.372 1.00 95.50 81 LYS A N 1
ATOM 627 C CA . LYS A 1 81 ? 16.972 -2.559 -21.719 1.00 95.50 81 LYS A CA 1
ATOM 628 C C . LYS A 1 81 ? 15.794 -2.525 -22.699 1.00 95.50 81 LYS A C 1
ATOM 630 O O . LYS A 1 81 ? 15.275 -3.581 -23.044 1.00 95.50 81 LYS A O 1
ATOM 635 N N . GLY A 1 82 ? 15.354 -1.343 -23.139 1.00 96.94 82 GLY A N 1
ATOM 636 C CA . GLY A 1 82 ? 14.224 -1.172 -24.059 1.00 96.94 82 GLY A CA 1
ATOM 637 C C . GLY A 1 82 ? 12.833 -1.272 -23.416 1.00 96.94 82 GLY A C 1
ATOM 638 O O . GLY A 1 82 ? 11.839 -1.234 -24.138 1.00 96.94 82 GLY A O 1
ATOM 639 N N . PHE A 1 83 ? 12.734 -1.367 -22.084 1.00 93.31 83 PHE A N 1
ATOM 640 C CA . PHE A 1 83 ? 11.450 -1.452 -21.366 1.00 93.31 83 PHE A CA 1
ATOM 641 C C . PHE A 1 83 ? 10.908 -0.089 -20.907 1.00 93.31 83 PHE A C 1
ATOM 643 O O . PHE A 1 83 ? 9.762 0.002 -20.466 1.00 93.31 83 PHE A O 1
ATOM 650 N N . GLY A 1 84 ? 11.709 0.973 -21.028 1.00 95.69 84 GLY A N 1
ATOM 651 C CA . GLY A 1 84 ? 11.358 2.313 -20.561 1.00 95.69 84 GLY A CA 1
ATOM 652 C C . GLY A 1 84 ? 11.309 2.410 -19.034 1.00 95.69 84 GLY A C 1
ATOM 653 O O . GLY A 1 84 ? 11.953 1.637 -18.325 1.00 95.69 84 GLY A O 1
ATOM 654 N N . LYS A 1 85 ? 10.539 3.376 -18.529 1.00 94.69 85 LYS A N 1
ATOM 655 C CA . LYS A 1 85 ? 10.372 3.635 -17.094 1.00 94.69 85 LYS A CA 1
ATOM 656 C C . LYS A 1 85 ? 9.157 2.896 -16.545 1.00 94.69 85 LYS A C 1
ATOM 658 O O . LYS A 1 85 ? 8.041 3.051 -17.047 1.00 94.69 85 LYS A O 1
ATOM 663 N N . LEU A 1 86 ? 9.369 2.102 -15.503 1.00 94.31 86 LEU A N 1
ATOM 664 C CA . LEU A 1 86 ? 8.322 1.399 -14.771 1.00 94.31 86 LEU A CA 1
ATOM 665 C C . LEU A 1 86 ? 8.071 2.109 -13.444 1.00 94.31 86 LEU A C 1
ATOM 667 O O . LEU A 1 86 ? 9.008 2.433 -12.729 1.00 94.31 86 LEU A O 1
ATOM 671 N N . GLN A 1 87 ? 6.807 2.307 -13.101 1.00 93.94 87 GLN A N 1
ATOM 672 C CA . GLN A 1 87 ? 6.383 2.927 -11.847 1.00 93.94 87 GLN A CA 1
ATOM 673 C C . GLN A 1 87 ? 5.470 1.972 -11.093 1.00 93.94 87 GLN A C 1
ATOM 675 O O . GLN A 1 87 ? 4.877 1.075 -11.705 1.00 93.94 87 GLN A O 1
ATOM 680 N N . VAL A 1 88 ? 5.355 2.181 -9.784 1.00 93.50 88 VAL A N 1
ATOM 681 C CA . VAL A 1 88 ? 4.406 1.457 -8.934 1.00 93.50 88 VAL A CA 1
ATOM 682 C C . VAL A 1 88 ? 2.971 1.692 -9.430 1.00 93.50 88 VAL A C 1
ATOM 684 O O . VAL A 1 88 ? 2.605 2.818 -9.773 1.00 93.50 88 VAL A O 1
ATOM 687 N N . ARG A 1 89 ? 2.158 0.629 -9.502 1.00 83.19 89 ARG A N 1
ATOM 688 C CA . ARG A 1 89 ? 0.746 0.681 -9.934 1.00 83.19 89 ARG A CA 1
ATOM 689 C C . ARG A 1 89 ? -0.157 -0.147 -9.041 1.00 83.19 89 ARG A C 1
ATOM 691 O O . ARG A 1 89 ? 0.364 -1.132 -8.468 1.00 83.19 89 ARG A O 1
#

pLDDT: mean 95.65, std 2.9, range [80.0, 98.56]

Sequence (89 aa):
MTRKLEEALKGYPLYSQDGKGKDAVCRAIFALGGVRWFILEGEKEGNDTILFGIVVGLLEDEYGYISLNELSSIELDLTDKGFGKLQVR

Organism: NCBI:txid749906

Foldseek 3Di:
DDPQLVVLQVCFAPPSCPPVVVPQDFRDWKDDDQKIWGWRHWDDDPPWIWTWTWIDPPPDIDTDIDTPVVQQVDWDAPVVVVPGIDHID

Secondary structure (DSSP, 8-state):
--HHHHHHHTT--TTTTTT-GGG----EEEEETTEEEEEEEEEEETTEEEEEEEEESSSS-EEEEEEHHHHHH-EEEEGGGT-EEEE--